Protein AF-A0A3D5EX62-F1 (afdb_monomer_lite)

Foldseek 3Di:
DVCVVVVDDDDDDQLCPAQADAAEQCQLSQVNPDDPNHRDAHEYAAHFHPDLPAAAEQRHNQQEYADDSRQVRYPPGPPPHHHRHCVVCVVVVCVVHDDDDDQAPEEDEDDPVCCPPPVVVVQCPPPRYDYDYD

pLDDT: mean 91.7, std 4.41, range [73.81, 97.5]

Radius of gyration: 18.14 Å; chains: 1; bounding box: 34×39×51 Å

Sequence (134 aa):
IVGMVSGRPVVHAPVASADMLAIGTILKRERQARRFLLPRRLHIWGSGAGDASERFPGRHHYHAVRGRHTLAAIAGGGQGTALGDPGLLVGHYWSGRPRPPKRHALGVIPHFVDQDSAAVAELLRKPGARLINV

Secondary structure (DSSP, 8-state):
-HHHHH-S------TTT-SEEESTT-GGGGGG-EETTEEPP-EEES---SSTT--B-TTSEEEEESSHHHHHTBTT--TT-EES-GGGGHHHHHTTSPPPP---SEEE---TTTTT-HHHHHHHTSTTEEE---

Structure (mmCIF, N/CA/C/O backbone):
data_AF-A0A3D5EX62-F1
#
_entry.id   AF-A0A3D5EX62-F1
#
loop_
_atom_site.group_PDB
_atom_site.id
_atom_site.type_symbol
_atom_site.label_atom_id
_atom_site.label_alt_id
_atom_site.label_comp_id
_atom_site.label_asym_id
_atom_site.label_entity_id
_atom_site.label_seq_id
_atom_site.pdbx_PDB_ins_code
_atom_site.Cartn_x
_atom_site.Cartn_y
_atom_site.Cartn_z
_atom_site.occupancy
_atom_site.B_iso_or_equiv
_atom_site.auth_seq_id
_atom_site.auth_comp_id
_atom_site.auth_asym_id
_atom_site.auth_atom_id
_atom_site.pdbx_PDB_model_num
ATOM 1 N N . ILE A 1 1 ? -6.945 6.963 0.475 1.00 85.31 1 ILE A N 1
ATOM 2 C CA . ILE A 1 1 ? -6.011 7.991 -0.059 1.00 85.31 1 ILE A CA 1
ATOM 3 C C . ILE A 1 1 ? -6.143 8.146 -1.566 1.00 85.31 1 ILE A C 1
ATOM 5 O O . ILE A 1 1 ? -6.532 9.221 -1.989 1.00 85.31 1 ILE A O 1
ATOM 9 N N . VAL A 1 2 ? -5.921 7.097 -2.366 1.00 85.25 2 VAL A N 1
ATOM 10 C CA . VAL A 1 2 ? -6.052 7.170 -3.838 1.00 85.25 2 VAL A CA 1
ATOM 11 C C . VAL A 1 2 ? -7.395 7.766 -4.277 1.00 85.25 2 VAL A C 1
ATOM 13 O O . VAL A 1 2 ? -7.410 8.732 -5.031 1.00 85.25 2 VAL A O 1
ATOM 16 N N . GLY A 1 3 ? -8.517 7.271 -3.745 1.00 88.25 3 GLY A N 1
ATOM 17 C CA . GLY A 1 3 ? -9.842 7.810 -4.084 1.00 88.25 3 GLY A CA 1
ATOM 18 C C . GLY A 1 3 ? -10.061 9.257 -3.636 1.00 88.25 3 GLY A C 1
ATOM 19 O O . GLY A 1 3 ? -10.721 10.020 -4.325 1.00 88.25 3 GLY A O 1
ATOM 20 N N . MET A 1 4 ? -9.439 9.670 -2.526 1.00 86.12 4 MET A N 1
ATOM 21 C CA . MET A 1 4 ? -9.472 11.069 -2.086 1.00 86.12 4 MET A CA 1
ATOM 22 C C . MET A 1 4 ? -8.734 11.968 -3.079 1.00 86.12 4 MET A C 1
ATOM 24 O O . MET A 1 4 ? -9.293 12.967 -3.508 1.00 86.12 4 MET A O 1
ATOM 28 N N . VAL A 1 5 ? -7.491 11.624 -3.425 1.00 83.50 5 VAL A N 1
ATOM 29 C CA . VAL A 1 5 ? -6.642 12.476 -4.272 1.00 83.50 5 VAL A CA 1
ATOM 30 C C . VAL A 1 5 ? -7.143 12.495 -5.715 1.00 83.50 5 VAL A C 1
ATOM 32 O O . VAL A 1 5 ? -7.099 13.529 -6.367 1.00 83.50 5 VAL A O 1
ATOM 35 N N . SER A 1 6 ? -7.638 11.362 -6.216 1.00 84.56 6 SER A N 1
ATOM 36 C CA . SER A 1 6 ? -8.146 11.258 -7.589 1.00 84.56 6 SER A CA 1
ATOM 37 C C . SER A 1 6 ? -9.587 11.742 -7.762 1.00 84.56 6 SER A C 1
ATOM 39 O O . SER A 1 6 ? -10.010 11.939 -8.896 1.00 84.56 6 SER A O 1
ATOM 41 N N . GLY A 1 7 ? -10.365 11.865 -6.680 1.00 88.44 7 GLY A N 1
ATOM 42 C CA . GLY A 1 7 ? -11.809 12.113 -6.750 1.00 88.44 7 GLY A CA 1
ATOM 43 C C . GLY A 1 7 ? -12.611 10.971 -7.391 1.00 88.44 7 GLY A C 1
ATOM 44 O O . GLY A 1 7 ? -13.774 11.163 -7.734 1.00 88.44 7 GLY A O 1
ATOM 45 N N . ARG A 1 8 ? -12.009 9.787 -7.581 1.00 89.12 8 ARG A N 1
ATOM 46 C CA . ARG A 1 8 ? -12.631 8.636 -8.254 1.00 89.12 8 ARG A CA 1
ATOM 47 C C . ARG A 1 8 ? -12.903 7.494 -7.269 1.00 89.12 8 ARG A C 1
ATOM 49 O O . ARG A 1 8 ? -12.123 7.302 -6.330 1.00 89.12 8 ARG A O 1
ATOM 56 N N . PRO A 1 9 ? -13.967 6.699 -7.485 1.00 89.81 9 PRO A N 1
ATOM 57 C CA . PRO A 1 9 ? -14.188 5.478 -6.721 1.00 89.81 9 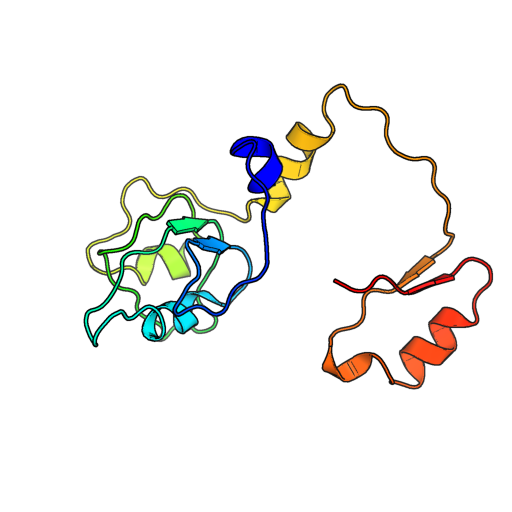PRO A CA 1
ATOM 58 C C . PRO A 1 9 ? -12.984 4.541 -6.831 1.00 89.81 9 PRO A C 1
ATOM 60 O O . PRO A 1 9 ? -12.438 4.340 -7.915 1.00 89.81 9 PRO A O 1
ATOM 63 N N . VAL A 1 10 ? -12.587 3.954 -5.704 1.00 90.25 10 VAL A N 1
ATOM 64 C CA . VAL A 1 10 ? -11.580 2.890 -5.666 1.00 90.25 10 VAL A CA 1
ATOM 65 C C . VAL A 1 10 ? -12.304 1.596 -5.358 1.00 90.25 10 VAL A C 1
ATOM 67 O O . VAL A 1 10 ? -12.942 1.477 -4.314 1.00 90.25 10 VAL A O 1
ATOM 70 N N . VAL A 1 11 ? -12.195 0.641 -6.273 1.00 91.81 11 VAL A N 1
ATOM 71 C CA . VAL A 1 11 ? -12.772 -0.695 -6.139 1.00 91.81 11 VAL A CA 1
ATOM 72 C C . VAL A 1 11 ? -11.669 -1.734 -6.232 1.00 91.81 11 VAL A C 1
ATOM 74 O O . VAL A 1 11 ? -10.658 -1.534 -6.909 1.00 91.81 11 VAL A O 1
ATOM 77 N N . HIS A 1 12 ? -11.859 -2.852 -5.541 1.00 90.31 12 HIS A N 1
ATOM 78 C CA . HIS A 1 12 ? -10.990 -4.003 -5.713 1.00 90.31 12 HIS A CA 1
ATOM 79 C C . HIS A 1 12 ? -11.183 -4.597 -7.117 1.00 90.31 12 HIS A C 1
ATOM 81 O O . HIS A 1 12 ? -12.312 -4.743 -7.585 1.00 90.31 12 HIS A O 1
ATOM 87 N N . ALA A 1 13 ? -10.085 -4.977 -7.768 1.00 92.31 13 ALA A N 1
ATOM 88 C CA . ALA A 1 13 ? -10.098 -5.663 -9.053 1.00 92.31 13 ALA A CA 1
ATOM 89 C C . ALA A 1 13 ? -8.955 -6.690 -9.125 1.00 92.31 13 ALA A C 1
ATOM 91 O O . ALA A 1 13 ? -7.869 -6.435 -8.593 1.00 92.31 13 ALA A O 1
ATOM 92 N N . PRO A 1 14 ? -9.148 -7.828 -9.819 1.00 91.81 14 PRO A N 1
ATOM 93 C CA . PRO A 1 14 ? -8.046 -8.707 -10.194 1.00 91.81 14 PRO A CA 1
ATOM 94 C C . PRO A 1 14 ? -6.973 -7.945 -10.979 1.00 91.81 14 PRO A C 1
ATOM 96 O O . PRO A 1 14 ? -7.279 -7.049 -11.763 1.00 91.81 14 PRO A O 1
ATOM 99 N N . VAL A 1 15 ? -5.704 -8.335 -10.840 1.00 92.19 15 VAL A N 1
ATOM 100 C CA . VAL A 1 15 ? -4.578 -7.595 -11.444 1.00 92.19 15 VAL A CA 1
ATOM 101 C C . VAL A 1 15 ? -4.678 -7.492 -12.971 1.00 92.19 15 VAL A C 1
ATOM 103 O O . VAL A 1 15 ? -4.282 -6.482 -13.552 1.00 92.19 15 VAL A O 1
ATOM 106 N N . ALA A 1 16 ? -5.274 -8.492 -13.627 1.00 89.56 16 ALA A N 1
ATOM 107 C CA . ALA A 1 16 ? -5.527 -8.471 -15.067 1.00 89.56 16 ALA A CA 1
ATOM 108 C C . ALA A 1 16 ? -6.355 -7.244 -15.502 1.00 89.56 16 ALA A C 1
ATOM 110 O O . ALA A 1 16 ? -6.043 -6.624 -16.523 1.00 89.56 16 ALA A O 1
ATOM 111 N N . SER A 1 17 ? -7.338 -6.838 -14.693 1.00 91.12 17 SER A N 1
ATOM 112 C CA . SER A 1 17 ? -8.248 -5.716 -14.957 1.00 91.12 17 SER A CA 1
ATOM 113 C C . SER A 1 17 ? -7.992 -4.477 -14.091 1.00 91.12 17 SER A C 1
ATOM 115 O O . SER A 1 17 ? -8.666 -3.474 -14.277 1.00 91.12 17 SER A O 1
ATOM 117 N N . ALA A 1 18 ? -7.039 -4.516 -13.156 1.00 93.94 18 ALA A N 1
ATOM 118 C CA . ALA A 1 18 ? -6.762 -3.400 -12.252 1.00 93.94 18 ALA A CA 1
ATOM 119 C C . ALA A 1 18 ? -5.989 -2.265 -12.939 1.00 93.94 18 ALA A C 1
ATOM 121 O O . ALA A 1 18 ? -5.027 -2.509 -13.663 1.00 93.94 18 ALA A O 1
ATOM 122 N N . ASP A 1 19 ? -6.325 -1.010 -12.666 1.00 93.31 19 ASP A N 1
ATOM 123 C CA . ASP A 1 19 ? -5.562 0.138 -13.182 1.00 93.31 19 ASP A CA 1
ATOM 124 C C . ASP A 1 19 ? -4.283 0.411 -12.380 1.00 93.31 19 ASP A C 1
ATOM 126 O O . ASP A 1 19 ? -3.306 0.967 -12.892 1.00 93.31 19 ASP A O 1
ATOM 130 N N . MET A 1 20 ? -4.282 0.006 -11.109 1.00 93.75 20 MET A N 1
ATOM 131 C CA . MET A 1 20 ? -3.254 0.356 -10.142 1.00 93.75 20 MET A CA 1
ATOM 132 C C . MET A 1 20 ? -2.934 -0.813 -9.211 1.00 93.75 20 MET A C 1
ATOM 134 O O . MET A 1 20 ? -3.828 -1.533 -8.771 1.00 93.75 20 MET A O 1
ATOM 138 N N . LEU A 1 21 ? -1.655 -0.944 -8.859 1.00 94.19 21 LEU A N 1
ATOM 139 C CA . LEU A 1 21 ? -1.229 -1.640 -7.648 1.00 94.19 21 LEU A CA 1
ATOM 140 C C . LEU A 1 21 ? -0.866 -0.588 -6.604 1.00 94.19 21 LEU A C 1
ATOM 142 O O . LEU A 1 21 ? -0.015 0.277 -6.837 1.00 94.19 21 LEU A O 1
ATOM 146 N N . ALA A 1 22 ? -1.557 -0.653 -5.473 1.00 89.00 22 ALA A N 1
ATOM 147 C CA . ALA A 1 22 ? -1.368 0.257 -4.359 1.00 89.00 22 ALA A CA 1
ATOM 148 C C . ALA A 1 22 ? -1.010 -0.528 -3.099 1.00 89.00 22 ALA A C 1
ATOM 150 O O . ALA A 1 22 ? -1.550 -1.615 -2.905 1.00 89.00 22 ALA A O 1
ATOM 151 N N . ILE A 1 23 ? -0.147 0.070 -2.263 1.00 84.31 23 ILE A N 1
ATOM 152 C CA . ILE A 1 23 ? 0.275 -0.374 -0.918 1.00 84.31 23 ILE A CA 1
ATOM 153 C C . ILE A 1 23 ? 0.824 -1.820 -0.830 1.00 84.31 23 ILE A C 1
ATOM 155 O O . ILE A 1 23 ? 0.616 -2.674 -1.688 1.00 84.31 23 ILE A O 1
ATOM 159 N N . GLY A 1 24 ? 1.612 -2.102 0.208 1.00 86.06 24 GLY A N 1
ATOM 160 C CA . GLY A 1 24 ? 2.029 -3.460 0.568 1.00 86.06 24 GLY A CA 1
ATOM 161 C C . GLY A 1 24 ? 3.057 -4.107 -0.368 1.00 86.06 24 GLY A C 1
ATOM 162 O O . GLY A 1 24 ? 3.659 -3.469 -1.228 1.00 86.06 24 GLY A O 1
ATOM 163 N N . THR A 1 25 ? 3.285 -5.405 -0.182 1.00 90.25 25 THR A N 1
ATOM 164 C CA . THR A 1 25 ? 4.293 -6.214 -0.901 1.00 90.25 25 THR A CA 1
ATOM 165 C C . THR A 1 25 ? 3.713 -6.935 -2.123 1.00 90.25 25 THR A C 1
ATOM 167 O O . THR A 1 25 ? 4.079 -8.065 -2.450 1.00 90.25 25 THR A O 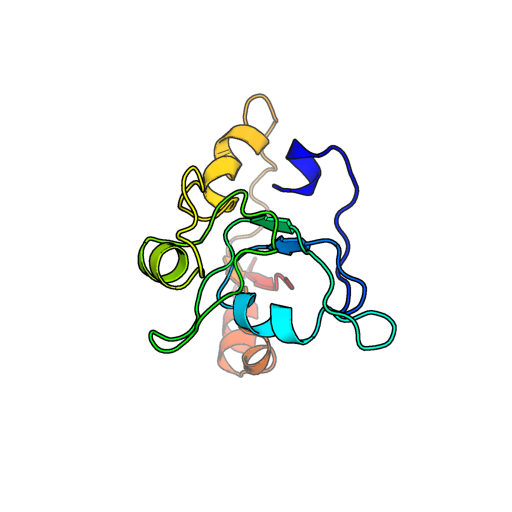1
ATOM 170 N N . ILE A 1 26 ? 2.752 -6.300 -2.799 1.00 91.31 26 ILE A N 1
ATOM 171 C CA . ILE A 1 26 ? 2.006 -6.914 -3.907 1.00 91.31 26 ILE A CA 1
ATOM 172 C C . ILE A 1 26 ? 2.583 -6.591 -5.288 1.00 91.31 26 ILE A C 1
ATOM 174 O O . ILE A 1 26 ? 2.026 -7.051 -6.284 1.00 91.31 26 ILE A O 1
ATOM 178 N N . LEU A 1 27 ? 3.683 -5.830 -5.382 1.00 94.31 27 LEU A N 1
ATOM 179 C CA . LEU A 1 27 ? 4.202 -5.361 -6.672 1.00 94.31 27 LEU A CA 1
ATOM 180 C C . LEU A 1 27 ? 4.583 -6.520 -7.604 1.00 94.31 27 LEU A C 1
ATOM 182 O O . LEU A 1 27 ? 4.326 -6.441 -8.800 1.00 94.31 27 LEU A O 1
ATOM 186 N N . LYS A 1 28 ? 5.062 -7.649 -7.062 1.00 94.75 28 LYS A N 1
ATOM 187 C CA . LYS A 1 28 ? 5.326 -8.887 -7.822 1.00 94.75 28 LYS A CA 1
ATOM 188 C C . LYS A 1 28 ? 4.138 -9.401 -8.636 1.00 94.75 28 LYS A C 1
ATOM 190 O O . LYS A 1 28 ? 4.327 -10.123 -9.616 1.00 94.75 28 LYS A O 1
ATOM 195 N N . ARG A 1 29 ? 2.909 -9.042 -8.244 1.00 94.12 29 ARG A N 1
ATOM 196 C CA . ARG A 1 29 ? 1.701 -9.426 -8.977 1.00 94.12 29 ARG A CA 1
ATOM 197 C C . ARG A 1 29 ? 1.585 -8.706 -10.322 1.00 94.12 29 ARG A C 1
ATOM 199 O O . ARG A 1 29 ? 0.809 -9.167 -11.148 1.00 94.12 29 ARG A O 1
ATOM 206 N N . GLU A 1 30 ? 2.387 -7.670 -10.599 1.00 94.31 30 GLU A N 1
ATOM 207 C CA . GLU A 1 30 ? 2.429 -6.974 -11.900 1.00 94.31 30 GLU A CA 1
ATOM 208 C C . GLU A 1 30 ? 2.567 -7.920 -13.096 1.00 94.31 30 GLU A C 1
ATOM 210 O O . GLU A 1 30 ? 2.005 -7.662 -14.157 1.00 94.31 30 GLU A O 1
ATOM 215 N N . ARG A 1 31 ? 3.216 -9.074 -12.899 1.00 92.19 31 ARG A N 1
ATOM 216 C CA . ARG A 1 31 ? 3.382 -10.116 -13.922 1.00 92.19 31 ARG A CA 1
ATOM 217 C C . ARG A 1 31 ? 2.049 -10.626 -14.484 1.00 92.19 31 ARG A C 1
ATOM 219 O O . ARG A 1 31 ? 2.008 -11.105 -15.617 1.00 92.19 31 ARG A O 1
ATOM 226 N N . GLN A 1 32 ? 0.975 -10.512 -13.701 1.00 92.50 32 GLN A N 1
ATOM 227 C CA . GLN A 1 32 ? -0.393 -10.888 -14.063 1.00 92.50 32 GLN A CA 1
ATOM 228 C C . GLN A 1 32 ? -1.111 -9.807 -14.889 1.00 92.50 32 GLN A C 1
ATOM 230 O O . GLN A 1 32 ? -2.163 -10.079 -15.464 1.00 92.50 32 GLN A O 1
ATOM 235 N N . ALA A 1 33 ? -0.569 -8.588 -14.978 1.00 91.94 33 ALA A N 1
ATOM 236 C CA . ALA A 1 33 ? -1.150 -7.510 -15.771 1.00 91.94 33 ALA A CA 1
ATOM 237 C C . ALA A 1 33 ? -0.839 -7.710 -17.257 1.00 91.94 33 ALA A C 1
ATOM 239 O O . ALA A 1 33 ? 0.094 -7.130 -17.821 1.00 91.94 33 ALA A O 1
ATOM 240 N N . ARG A 1 34 ? -1.646 -8.558 -17.893 1.00 89.81 34 ARG A N 1
ATOM 241 C CA . ARG A 1 34 ? -1.577 -8.877 -19.319 1.00 89.81 34 ARG A CA 1
ATOM 242 C C . ARG A 1 34 ? -2.950 -8.724 -19.967 1.00 89.81 34 ARG A C 1
ATOM 244 O O . ARG A 1 34 ? -3.962 -9.034 -19.347 1.00 89.81 34 ARG A O 1
ATOM 251 N N . ARG A 1 35 ? -2.982 -8.278 -21.224 1.00 84.94 35 ARG A N 1
ATOM 252 C CA . ARG A 1 35 ? -4.183 -8.235 -22.072 1.00 84.94 35 ARG A CA 1
ATOM 253 C C . ARG A 1 35 ? -3.839 -8.839 -23.427 1.00 84.94 35 ARG A C 1
ATOM 255 O O . ARG A 1 35 ? -2.874 -8.403 -24.039 1.00 84.94 35 ARG A O 1
ATOM 262 N N . PHE A 1 36 ? -4.593 -9.848 -23.867 1.00 85.12 36 PHE A N 1
ATOM 263 C CA . PHE A 1 36 ? -4.263 -10.627 -25.073 1.00 85.12 36 PHE A CA 1
ATOM 264 C C . PHE A 1 36 ? -2.792 -11.085 -25.084 1.00 85.12 36 PHE A C 1
ATOM 266 O O . PHE A 1 36 ? -2.090 -10.930 -26.074 1.00 85.12 36 PHE A O 1
ATOM 273 N N . LEU A 1 37 ? -2.308 -11.576 -23.933 1.00 82.19 37 LEU A N 1
ATOM 274 C CA . LEU A 1 37 ? -0.914 -11.983 -23.675 1.00 82.19 37 LEU A CA 1
ATOM 275 C C . LEU A 1 37 ? 0.137 -10.856 -23.685 1.00 82.19 37 LEU A C 1
ATOM 277 O O . LEU A 1 37 ? 1.265 -11.087 -23.251 1.00 82.19 37 LEU A O 1
ATOM 281 N N . LEU A 1 38 ? -0.223 -9.630 -24.068 1.00 86.94 38 LEU A N 1
ATOM 282 C CA . LEU A 1 38 ? 0.678 -8.481 -24.053 1.00 86.94 38 LEU A CA 1
ATOM 283 C C . LEU A 1 38 ? 0.759 -7.856 -22.651 1.00 86.94 38 LEU A C 1
ATOM 285 O O . LEU A 1 38 ? -0.282 -7.632 -22.020 1.00 86.94 38 LEU A O 1
ATOM 289 N N . PRO A 1 39 ? 1.966 -7.539 -22.142 1.00 89.00 39 PRO A N 1
ATOM 290 C CA . PRO A 1 39 ? 2.120 -6.841 -20.871 1.00 89.00 39 PRO A CA 1
ATOM 291 C C . PRO A 1 39 ? 1.436 -5.472 -20.893 1.00 89.00 39 PRO A C 1
ATOM 293 O O . PRO A 1 39 ? 1.662 -4.664 -21.793 1.00 89.00 39 PRO A O 1
ATOM 296 N N . ARG A 1 40 ? 0.642 -5.180 -19.862 1.00 93.31 40 ARG A N 1
ATOM 297 C CA . ARG A 1 40 ? -0.002 -3.877 -19.677 1.00 93.31 40 ARG A CA 1
ATOM 298 C C . ARG A 1 40 ? 0.807 -3.010 -18.711 1.00 93.31 40 ARG A C 1
ATOM 300 O O . ARG A 1 40 ? 1.548 -3.503 -17.854 1.00 93.31 40 ARG A O 1
ATOM 307 N N . ARG A 1 41 ? 0.686 -1.690 -18.867 1.00 94.75 41 ARG A N 1
ATOM 308 C CA . ARG A 1 41 ? 1.205 -0.719 -17.899 1.00 94.75 41 ARG A CA 1
ATOM 309 C C . ARG A 1 41 ? 0.202 -0.554 -16.759 1.00 94.75 41 ARG A C 1
ATOM 311 O O . ARG A 1 41 ? -1.000 -0.510 -16.989 1.00 94.75 41 ARG A O 1
ATOM 318 N N . LEU A 1 42 ? 0.718 -0.463 -15.544 1.00 95.44 42 LEU A N 1
ATOM 319 C CA . LEU A 1 42 ? -0.045 -0.224 -14.330 1.00 95.44 42 LEU A CA 1
ATOM 320 C C . LEU A 1 42 ? 0.435 1.087 -13.726 1.00 95.44 42 LEU A C 1
ATOM 322 O O . LEU A 1 42 ? 1.592 1.474 -13.925 1.00 95.44 42 LEU A O 1
ATOM 326 N N . HIS A 1 43 ? -0.429 1.726 -12.951 1.00 94.31 43 HIS A N 1
ATOM 327 C CA . HIS A 1 43 ? 0.005 2.734 -11.998 1.00 94.31 43 HIS A CA 1
ATOM 328 C C . HIS A 1 43 ? 0.494 2.054 -10.720 1.00 94.31 43 HIS A C 1
ATOM 330 O O . HIS A 1 43 ? -0.171 1.164 -10.194 1.00 94.31 43 HIS A O 1
ATOM 336 N N . ILE A 1 44 ? 1.652 2.468 -10.215 1.00 94.31 44 ILE A N 1
ATOM 337 C CA . ILE A 1 44 ? 2.231 1.942 -8.979 1.00 94.31 44 ILE A CA 1
ATOM 338 C C . ILE A 1 44 ? 2.280 3.072 -7.959 1.00 94.31 44 ILE A C 1
ATOM 340 O O . ILE A 1 44 ? 2.899 4.110 -8.209 1.00 94.31 44 ILE A O 1
ATOM 344 N N . TRP A 1 45 ? 1.617 2.872 -6.817 1.00 92.81 45 TRP A N 1
ATOM 345 C CA . TRP A 1 45 ? 1.608 3.857 -5.737 1.00 92.81 45 TRP A CA 1
ATOM 346 C C . TRP A 1 45 ? 1.802 3.202 -4.366 1.00 92.81 45 TRP A C 1
ATOM 348 O O . TRP A 1 45 ? 0.876 2.685 -3.742 1.00 92.81 45 TRP A O 1
ATOM 358 N N . GLY A 1 46 ? 3.051 3.224 -3.904 1.00 91.44 46 GLY A N 1
ATOM 359 C CA . GLY A 1 46 ? 3.481 2.761 -2.585 1.00 91.44 46 GLY A CA 1
ATOM 360 C C . GLY A 1 46 ? 3.506 1.245 -2.395 1.00 91.44 46 GLY A C 1
ATOM 361 O O . GLY A 1 46 ? 3.850 0.770 -1.314 1.00 91.44 46 GLY A O 1
ATOM 362 N N . SER A 1 47 ? 3.209 0.467 -3.438 1.00 94.38 47 SER A N 1
ATOM 363 C CA . SER A 1 47 ? 3.540 -0.958 -3.449 1.00 94.38 47 SER A CA 1
ATOM 364 C C . SER A 1 47 ? 5.057 -1.159 -3.503 1.00 94.38 47 SER A C 1
ATOM 366 O O . SER A 1 47 ? 5.815 -0.313 -3.988 1.00 94.38 47 SER A O 1
ATOM 368 N N . GLY A 1 48 ? 5.501 -2.293 -2.977 1.00 94.38 48 GLY A N 1
ATOM 369 C CA . GLY A 1 48 ? 6.906 -2.639 -2.849 1.00 94.38 48 GLY A CA 1
ATOM 370 C C . GLY A 1 48 ? 7.205 -4.099 -3.138 1.00 94.38 48 GLY A C 1
ATOM 371 O O . GLY A 1 48 ? 6.299 -4.924 -3.286 1.00 94.38 48 GLY A O 1
ATOM 372 N N . ALA A 1 49 ? 8.502 -4.387 -3.178 1.00 93.69 49 ALA A N 1
ATOM 373 C CA . ALA A 1 49 ? 9.027 -5.741 -3.205 1.00 93.69 49 ALA A CA 1
ATOM 374 C C . ALA A 1 49 ? 8.703 -6.489 -1.908 1.00 93.69 49 ALA A C 1
ATOM 376 O O . ALA A 1 49 ? 8.738 -5.898 -0.824 1.00 93.69 49 ALA A O 1
ATOM 377 N N . GLY A 1 50 ? 8.396 -7.780 -2.027 1.00 90.75 50 GLY A N 1
ATOM 378 C CA . GLY A 1 50 ? 8.327 -8.694 -0.884 1.00 90.75 50 GLY A CA 1
ATOM 379 C C . GLY A 1 50 ? 9.672 -9.329 -0.535 1.00 90.75 50 GLY A C 1
ATOM 380 O O . GLY A 1 50 ? 9.852 -9.761 0.597 1.00 90.75 50 GLY A O 1
ATOM 381 N N . ASP A 1 51 ? 10.597 -9.359 -1.493 1.00 91.94 51 ASP A N 1
ATOM 382 C CA . ASP A 1 51 ? 11.893 -10.025 -1.391 1.00 91.94 51 ASP A CA 1
ATOM 383 C C . ASP A 1 51 ? 12.987 -9.254 -2.158 1.00 91.94 51 ASP A C 1
ATOM 385 O O . ASP A 1 51 ? 12.704 -8.525 -3.113 1.00 91.94 51 ASP A O 1
ATOM 389 N N . ALA A 1 52 ? 14.249 -9.410 -1.746 1.00 89.88 52 ALA A N 1
ATOM 390 C CA . ALA A 1 52 ? 15.392 -8.694 -2.321 1.00 89.88 52 ALA A CA 1
ATOM 391 C C . ALA A 1 52 ? 15.747 -9.130 -3.759 1.00 89.88 52 ALA A C 1
ATOM 393 O O . ALA A 1 52 ? 16.384 -8.377 -4.505 1.00 89.88 52 ALA A O 1
ATOM 394 N N . SER A 1 53 ? 15.346 -10.335 -4.166 1.00 93.19 53 SER A N 1
ATOM 395 C CA . SER A 1 53 ? 15.552 -10.877 -5.514 1.00 93.19 53 SER A CA 1
ATOM 396 C C . SER A 1 53 ? 14.543 -10.355 -6.538 1.00 93.19 53 SER A C 1
ATOM 398 O O . SER A 1 53 ? 14.773 -10.477 -7.743 1.00 93.19 53 SER A O 1
ATOM 400 N N . GLU A 1 54 ? 13.441 -9.742 -6.094 1.00 95.19 54 GLU A N 1
ATOM 401 C CA . GLU A 1 54 ? 12.414 -9.240 -7.001 1.00 95.19 54 GLU A CA 1
ATOM 402 C C . GLU A 1 54 ? 12.982 -8.142 -7.912 1.00 95.19 54 GLU A C 1
ATOM 404 O O . GLU A 1 54 ? 13.779 -7.294 -7.504 1.00 95.19 54 GLU A O 1
ATOM 409 N N . ARG A 1 55 ? 12.583 -8.179 -9.183 1.00 96.00 55 ARG A N 1
ATOM 410 C CA . ARG A 1 55 ? 12.935 -7.195 -10.210 1.00 96.00 55 ARG A CA 1
ATOM 411 C C . ARG A 1 55 ? 11.668 -6.779 -10.932 1.00 96.00 55 ARG A C 1
ATOM 413 O O . ARG A 1 55 ? 10.824 -7.631 -11.223 1.00 96.00 55 ARG A O 1
ATOM 420 N N . PHE A 1 56 ? 11.557 -5.488 -11.223 1.00 96.00 56 PHE A N 1
ATOM 421 C CA . PHE A 1 56 ? 10.365 -4.893 -11.811 1.00 96.00 56 PHE A CA 1
ATOM 422 C C . PHE A 1 56 ? 10.685 -4.184 -13.124 1.00 96.00 56 PHE A C 1
ATOM 424 O O . PHE A 1 56 ? 11.760 -3.604 -13.286 1.00 96.00 56 PHE A O 1
ATOM 431 N N . PRO A 1 57 ? 9.753 -4.200 -14.080 1.00 95.00 57 PRO A N 1
ATOM 432 C CA . PRO A 1 57 ? 9.955 -3.586 -15.380 1.00 95.00 57 PRO A CA 1
ATOM 433 C C . PRO A 1 57 ? 9.855 -2.058 -15.294 1.00 95.00 57 PRO A C 1
ATOM 435 O O . PRO A 1 57 ? 8.963 -1.522 -14.640 1.00 95.00 57 PRO A O 1
ATOM 438 N N . GLY A 1 58 ? 10.679 -1.336 -16.051 1.00 94.62 58 GLY A N 1
ATOM 439 C CA . GLY A 1 58 ? 10.597 0.130 -16.143 1.00 94.62 58 GLY A CA 1
ATOM 440 C C . GLY A 1 58 ? 9.328 0.660 -16.831 1.00 94.62 58 GLY A C 1
ATOM 441 O O . GLY A 1 58 ? 9.070 1.854 -16.813 1.00 94.62 58 GLY A O 1
ATOM 442 N N . ARG A 1 59 ? 8.505 -0.214 -17.436 1.00 93.81 59 ARG A N 1
ATOM 443 C CA . ARG A 1 59 ? 7.345 0.177 -18.263 1.00 93.81 59 ARG A CA 1
ATOM 444 C C . ARG A 1 59 ? 6.174 0.794 -17.490 1.00 93.81 59 ARG A C 1
ATOM 446 O O . ARG A 1 59 ? 5.264 1.328 -18.119 1.00 93.81 59 ARG A O 1
ATOM 453 N N . HIS A 1 60 ? 6.108 0.609 -16.174 1.00 95.44 60 HIS A N 1
ATOM 454 C CA . HIS A 1 60 ? 4.973 1.062 -15.369 1.00 95.44 60 HIS A CA 1
ATOM 455 C C . HIS A 1 60 ? 5.045 2.557 -15.054 1.00 95.44 60 HIS A C 1
ATOM 457 O O . HIS A 1 60 ? 6.091 3.188 -15.171 1.00 95.44 60 HIS A O 1
ATOM 463 N N . HIS A 1 61 ? 3.916 3.118 -14.631 1.00 94.56 61 HIS A N 1
ATOM 464 C CA . HIS A 1 61 ? 3.853 4.485 -14.133 1.00 94.56 61 HIS A CA 1
ATOM 465 C C . HIS A 1 61 ? 4.119 4.469 -12.628 1.00 94.56 61 HIS A C 1
ATOM 467 O O . HIS A 1 61 ? 3.211 4.210 -11.836 1.00 94.56 61 HIS A O 1
ATOM 473 N N . TYR A 1 62 ? 5.373 4.694 -12.246 1.00 94.50 62 TYR A N 1
ATOM 474 C CA . TYR A 1 62 ? 5.797 4.722 -10.851 1.00 94.50 62 TYR A CA 1
ATOM 475 C C . TYR A 1 62 ? 5.583 6.114 -10.253 1.00 94.50 62 TYR A C 1
ATOM 477 O O . TYR A 1 62 ? 6.350 7.033 -10.514 1.00 94.50 62 TYR A O 1
ATOM 485 N N . HIS A 1 63 ? 4.532 6.266 -9.445 1.00 91.94 63 HIS A N 1
ATOM 486 C CA . HIS A 1 63 ? 4.258 7.518 -8.726 1.00 91.94 63 HIS A CA 1
ATOM 487 C C . HIS A 1 63 ? 5.012 7.559 -7.402 1.00 91.94 63 HIS A C 1
ATOM 489 O O . HIS A 1 63 ? 5.664 8.542 -7.061 1.00 91.94 63 HIS A O 1
ATOM 495 N N . ALA A 1 64 ? 4.946 6.449 -6.669 1.00 93.06 64 ALA A N 1
ATOM 496 C CA . ALA A 1 64 ? 5.781 6.205 -5.509 1.00 93.06 64 ALA A CA 1
ATOM 497 C C . ALA A 1 64 ? 5.980 4.703 -5.310 1.00 93.06 64 ALA A C 1
ATOM 499 O O . ALA A 1 64 ? 5.118 3.902 -5.683 1.00 93.06 64 ALA A O 1
ATOM 500 N N . VAL A 1 65 ? 7.072 4.320 -4.658 1.00 94.81 65 VAL A N 1
ATOM 501 C CA . VAL A 1 65 ? 7.329 2.940 -4.224 1.00 94.81 65 VAL A CA 1
ATOM 502 C C . VAL A 1 65 ? 7.632 2.879 -2.738 1.00 94.81 65 VAL A C 1
ATOM 504 O O . VAL A 1 65 ? 8.123 3.841 -2.156 1.00 94.81 65 VAL A O 1
ATOM 507 N N . ARG A 1 66 ? 7.373 1.726 -2.112 1.00 92.75 66 ARG A N 1
ATOM 508 C CA . ARG A 1 66 ? 7.455 1.572 -0.649 1.00 92.75 66 ARG A CA 1
ATOM 509 C C . ARG A 1 66 ? 8.792 2.023 -0.043 1.00 92.75 66 ARG A C 1
ATOM 511 O O . ARG A 1 66 ? 8.808 2.561 1.058 1.00 92.75 66 ARG A O 1
ATOM 518 N N . GLY A 1 67 ? 9.910 1.807 -0.740 1.00 92.06 67 GLY A N 1
ATOM 519 C CA . GLY A 1 67 ? 11.233 2.194 -0.254 1.00 92.06 67 GLY A CA 1
ATOM 520 C C . GLY A 1 67 ? 12.360 1.966 -1.260 1.00 92.06 67 GLY A C 1
ATOM 521 O O . GLY A 1 67 ? 12.140 1.501 -2.381 1.00 92.06 67 GLY A O 1
ATOM 522 N N . ARG A 1 68 ? 13.592 2.270 -0.832 1.00 93.50 68 ARG A N 1
ATOM 523 C CA . ARG A 1 68 ? 14.796 2.274 -1.686 1.00 93.50 68 ARG A CA 1
ATOM 524 C C . ARG A 1 68 ? 15.104 0.923 -2.331 1.00 93.50 68 ARG A C 1
ATOM 526 O O . ARG A 1 68 ? 15.520 0.894 -3.481 1.00 93.50 68 ARG A O 1
ATOM 533 N N . HIS A 1 69 ? 14.844 -0.188 -1.642 1.00 93.62 69 HIS A N 1
ATOM 534 C CA . HIS A 1 69 ? 15.036 -1.524 -2.219 1.00 93.62 69 HIS A CA 1
ATOM 535 C C . HIS A 1 69 ? 14.107 -1.781 -3.409 1.00 93.62 69 HIS A C 1
ATOM 537 O O . HIS A 1 69 ? 14.540 -2.315 -4.423 1.00 93.62 69 HIS A O 1
ATOM 543 N N . THR A 1 70 ? 12.845 -1.346 -3.323 1.00 95.19 70 THR A N 1
ATOM 544 C CA . THR A 1 70 ? 11.920 -1.442 -4.463 1.00 95.19 70 THR A CA 1
ATOM 545 C C . THR A 1 70 ? 12.360 -0.522 -5.595 1.00 95.19 70 THR A C 1
ATOM 547 O O . THR A 1 70 ? 12.340 -0.937 -6.746 1.00 95.19 70 THR A O 1
ATOM 550 N N . LEU A 1 71 ? 12.800 0.698 -5.274 1.00 95.81 71 LEU A N 1
ATOM 551 C CA . LEU A 1 71 ? 13.295 1.645 -6.272 1.00 95.81 71 LEU A CA 1
ATOM 552 C C . LEU 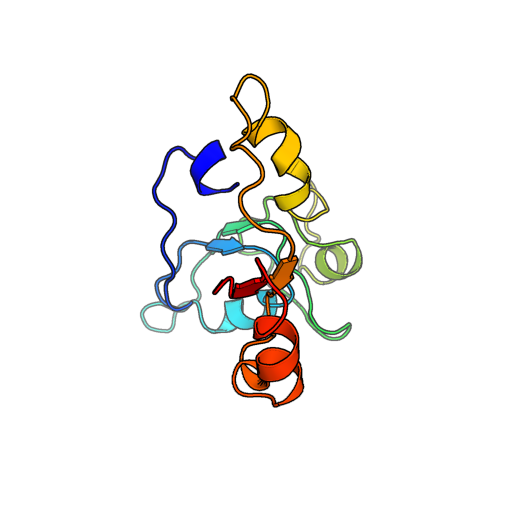A 1 71 ? 14.487 1.078 -7.061 1.00 95.81 71 LEU A C 1
ATOM 554 O O . LEU A 1 71 ? 14.500 1.145 -8.287 1.00 95.81 71 LEU A O 1
ATOM 558 N N . ALA A 1 72 ? 15.452 0.479 -6.360 1.00 94.69 72 ALA A N 1
ATOM 559 C CA . ALA A 1 72 ? 16.627 -0.151 -6.961 1.00 94.69 72 ALA A CA 1
ATOM 560 C C . ALA A 1 72 ? 16.284 -1.398 -7.797 1.00 94.69 72 ALA A C 1
ATOM 562 O O . ALA A 1 72 ? 17.018 -1.745 -8.718 1.00 94.69 72 ALA A O 1
ATOM 563 N N . ALA A 1 73 ? 15.166 -2.065 -7.502 1.00 95.50 73 ALA A N 1
ATOM 564 C CA . ALA A 1 73 ? 14.695 -3.230 -8.244 1.00 95.50 73 ALA A CA 1
ATOM 565 C C . ALA A 1 73 ? 14.022 -2.885 -9.589 1.00 95.50 73 ALA A C 1
ATOM 567 O O . ALA A 1 73 ? 13.709 -3.800 -10.355 1.00 95.50 73 ALA A O 1
ATOM 568 N N . ILE A 1 74 ? 13.778 -1.603 -9.886 1.00 96.56 74 ILE A N 1
ATOM 569 C CA . ILE A 1 74 ? 13.146 -1.162 -11.137 1.00 96.56 74 ILE A CA 1
ATOM 570 C C . ILE A 1 74 ? 14.190 -1.063 -12.252 1.00 96.56 74 ILE A C 1
ATOM 572 O O . ILE A 1 74 ? 15.153 -0.299 -12.167 1.00 96.56 74 ILE A O 1
ATOM 576 N N . ALA A 1 75 ? 13.955 -1.791 -13.343 1.00 95.56 75 ALA A N 1
ATOM 577 C CA . ALA A 1 75 ? 14.775 -1.725 -14.545 1.00 95.56 75 ALA A CA 1
ATOM 578 C C . ALA A 1 75 ? 14.794 -0.302 -15.129 1.00 95.56 75 ALA A C 1
ATOM 580 O O . ALA A 1 75 ? 13.742 0.308 -15.324 1.00 95.56 75 ALA A O 1
ATOM 581 N N . GLY A 1 76 ? 15.992 0.205 -15.428 1.00 88.69 76 GLY A N 1
ATOM 582 C CA . GLY A 1 76 ? 16.209 1.573 -15.915 1.00 88.69 76 GLY A CA 1
ATOM 583 C C . GLY A 1 76 ? 16.323 2.633 -14.814 1.00 88.69 76 GLY A C 1
ATOM 584 O O . GLY A 1 76 ? 16.636 3.775 -15.126 1.00 88.69 76 GLY A O 1
ATOM 585 N N . GLY A 1 77 ? 16.131 2.255 -13.543 1.00 74.81 77 GLY A N 1
ATOM 586 C CA . GLY A 1 77 ? 16.166 3.166 -12.403 1.00 74.81 77 GLY A CA 1
ATOM 587 C C . GLY A 1 77 ? 14.931 4.064 -12.385 1.00 74.81 77 GLY A C 1
ATOM 588 O O . GLY A 1 77 ? 14.727 4.873 -13.283 1.00 74.81 77 GLY A O 1
ATOM 589 N N . GLY A 1 78 ? 14.087 3.930 -11.358 1.00 81.25 78 GLY A N 1
ATOM 590 C CA . GLY A 1 78 ? 12.855 4.717 -11.197 1.00 81.25 78 GLY A CA 1
ATOM 591 C C . GLY A 1 78 ? 13.105 6.196 -10.874 1.00 81.25 78 GLY A C 1
ATOM 592 O O . GLY A 1 78 ? 12.574 6.705 -9.892 1.00 81.25 78 GLY A O 1
ATOM 593 N N . GLN A 1 79 ? 13.942 6.891 -11.643 1.00 81.06 79 GLN A N 1
ATOM 594 C CA . GLN A 1 79 ? 14.287 8.291 -11.414 1.00 81.06 79 GLN A CA 1
ATOM 595 C C . GLN A 1 79 ? 13.028 9.153 -11.265 1.00 81.06 79 GLN A C 1
ATOM 597 O O . GLN A 1 79 ? 12.052 8.983 -11.991 1.00 81.06 79 GLN A O 1
ATOM 602 N N . GLY A 1 80 ? 13.036 10.046 -10.274 1.00 85.94 80 GLY A N 1
ATOM 603 C CA . GLY A 1 80 ? 11.885 10.891 -9.941 1.00 85.94 80 GLY A CA 1
ATOM 604 C C . GLY A 1 80 ? 10.732 10.176 -9.221 1.00 85.94 80 GLY A C 1
ATOM 605 O O . GLY A 1 80 ? 9.782 10.838 -8.816 1.00 85.94 80 GLY A O 1
ATOM 606 N N . THR A 1 81 ? 10.805 8.857 -9.006 1.00 93.81 81 THR A N 1
ATOM 607 C CA . THR A 1 81 ? 9.784 8.121 -8.245 1.00 93.81 81 THR A CA 1
ATOM 608 C C . THR A 1 81 ? 9.903 8.453 -6.760 1.00 93.81 81 THR A C 1
ATOM 610 O O . THR A 1 81 ? 10.956 8.249 -6.151 1.00 93.81 81 THR A O 1
ATOM 613 N N . ALA A 1 82 ? 8.811 8.922 -6.155 1.00 94.19 82 ALA A N 1
ATOM 614 C CA . ALA A 1 82 ? 8.774 9.193 -4.724 1.00 94.19 82 ALA A CA 1
ATOM 615 C C . ALA A 1 82 ? 8.872 7.901 -3.889 1.00 94.19 82 ALA A C 1
ATOM 617 O O . ALA A 1 82 ? 8.624 6.790 -4.366 1.00 94.19 82 ALA A O 1
ATOM 618 N N . LEU A 1 83 ? 9.214 8.036 -2.609 1.00 93.50 83 LEU A N 1
ATOM 619 C CA . LEU A 1 83 ? 9.265 6.915 -1.672 1.00 93.50 83 LEU A CA 1
ATOM 620 C C . LEU A 1 83 ? 8.137 7.002 -0.644 1.00 93.50 83 LEU A C 1
ATOM 622 O O . LEU A 1 83 ? 7.726 8.092 -0.254 1.00 93.50 83 LEU A O 1
ATOM 626 N N . GLY A 1 84 ? 7.707 5.842 -0.155 1.00 89.31 84 GLY A N 1
ATOM 627 C CA . GLY A 1 84 ? 6.800 5.710 0.979 1.00 89.31 84 GLY A CA 1
ATOM 628 C C . GLY A 1 84 ? 5.432 5.136 0.624 1.00 89.31 84 GLY A C 1
ATOM 629 O O . GLY A 1 84 ? 5.110 4.854 -0.532 1.00 89.31 84 GLY A O 1
ATOM 630 N N . ASP A 1 85 ? 4.635 4.934 1.670 1.00 85.25 85 ASP A N 1
ATOM 631 C CA . ASP A 1 85 ? 3.264 4.447 1.574 1.00 85.25 85 ASP A CA 1
ATOM 632 C C . ASP A 1 85 ? 2.272 5.623 1.454 1.00 85.25 85 ASP A C 1
ATOM 634 O O . ASP A 1 85 ? 2.433 6.619 2.167 1.00 85.25 85 ASP A O 1
ATOM 638 N N . PRO A 1 86 ? 1.211 5.548 0.622 1.00 84.44 86 PRO A N 1
ATOM 639 C CA . PRO A 1 86 ? 0.264 6.647 0.466 1.00 84.44 86 PRO A CA 1
ATOM 640 C C . PRO A 1 86 ? -0.524 6.903 1.753 1.00 84.44 86 PRO A C 1
ATOM 642 O O . PRO A 1 86 ? -1.042 8.001 1.932 1.00 84.44 86 PRO A O 1
ATOM 645 N N . GLY A 1 87 ? -0.614 5.928 2.665 1.00 85.88 87 GLY A N 1
ATOM 646 C CA . GLY A 1 87 ? -1.202 6.079 3.992 1.00 85.88 87 GLY A CA 1
ATOM 647 C C . GLY A 1 87 ? -0.552 7.183 4.825 1.00 85.88 87 GLY A C 1
ATOM 648 O O . GLY A 1 87 ? -1.235 7.786 5.648 1.00 85.88 87 GLY A O 1
ATOM 649 N N . LEU A 1 88 ? 0.703 7.554 4.545 1.00 87.38 88 LEU A N 1
ATOM 650 C CA . LEU A 1 88 ? 1.350 8.716 5.167 1.00 87.38 88 LEU A CA 1
ATOM 651 C C . LEU A 1 88 ? 0.616 10.034 4.858 1.00 87.38 88 LEU A C 1
ATOM 653 O O . LEU A 1 88 ? 0.666 10.974 5.646 1.00 87.38 88 LEU A O 1
ATOM 657 N N . LEU A 1 89 ? -0.142 10.091 3.759 1.00 88.06 89 LEU A N 1
ATOM 658 C CA . LEU A 1 89 ? -0.941 11.255 3.367 1.00 88.06 89 LEU A CA 1
ATOM 659 C C . LEU A 1 89 ? -2.309 11.316 4.069 1.00 88.06 89 LEU A C 1
ATOM 661 O O . LEU A 1 89 ? -3.129 12.181 3.757 1.00 88.06 89 LEU A O 1
ATOM 665 N N . VAL A 1 90 ? -2.595 10.420 5.021 1.00 89.38 90 VAL A N 1
ATOM 666 C CA . VAL A 1 90 ? -3.880 10.404 5.742 1.00 89.38 90 VAL A CA 1
ATOM 667 C C . VAL A 1 90 ? -4.130 11.682 6.543 1.00 89.38 90 VAL A C 1
ATOM 669 O O . VAL A 1 90 ? -5.282 12.067 6.725 1.00 89.38 90 VAL A O 1
ATOM 672 N N . GLY A 1 91 ? -3.078 12.395 6.956 1.00 91.00 91 GLY A N 1
ATOM 673 C CA . GLY A 1 91 ? -3.220 13.712 7.582 1.00 91.00 91 GLY A CA 1
ATOM 674 C C . GLY A 1 91 ? -3.937 14.716 6.673 1.00 91.00 91 GLY A C 1
ATOM 675 O O . GLY A 1 91 ? -4.852 15.402 7.121 1.00 91.00 91 GLY A O 1
ATOM 676 N N . HIS A 1 92 ? -3.608 14.726 5.377 1.00 90.69 92 HIS A N 1
ATOM 677 C CA . HIS A 1 92 ? -4.268 15.590 4.393 1.00 90.69 92 HIS A CA 1
ATOM 678 C C . HIS A 1 92 ? -5.734 15.212 4.181 1.00 90.69 92 HIS A C 1
ATOM 680 O O . HIS A 1 92 ? -6.564 16.098 4.005 1.00 90.69 92 HIS A O 1
ATOM 686 N N . TYR A 1 93 ? -6.071 13.918 4.263 1.00 86.88 93 TYR A N 1
ATOM 687 C CA . TYR A 1 93 ? -7.465 13.469 4.197 1.00 86.88 93 TYR A CA 1
ATOM 688 C C . TYR A 1 93 ? -8.323 14.110 5.287 1.00 86.88 93 TYR A C 1
ATOM 690 O O . TYR A 1 93 ? -9.454 14.506 5.029 1.00 86.88 93 TYR A O 1
ATOM 698 N N . TRP A 1 94 ? -7.789 14.178 6.508 1.00 90.25 94 TRP A N 1
ATOM 699 C CA . TRP A 1 94 ? -8.513 14.662 7.680 1.00 90.25 94 TRP A CA 1
ATOM 700 C C . TRP A 1 94 ? -8.390 16.168 7.907 1.00 90.25 94 TRP A C 1
ATOM 702 O O . TRP A 1 94 ? -9.090 16.698 8.767 1.00 90.25 94 TRP A O 1
ATOM 712 N N . SER A 1 95 ? -7.528 16.864 7.164 1.00 92.50 95 SER A N 1
ATOM 713 C CA . SER A 1 95 ? -7.359 18.310 7.305 1.00 92.50 95 SER A CA 1
ATOM 714 C C . SER A 1 95 ? -8.680 19.034 7.026 1.00 92.50 95 SER A C 1
ATOM 716 O O . SER A 1 95 ? -9.303 18.823 5.986 1.00 92.50 95 SER A O 1
ATOM 718 N N . GLY A 1 96 ? -9.140 19.843 7.983 1.00 90.94 96 GLY A N 1
ATOM 719 C CA . GLY A 1 96 ? -10.411 20.571 7.894 1.00 90.94 96 GLY A CA 1
ATOM 720 C C . GLY A 1 96 ? -11.676 19.705 7.973 1.00 90.94 96 GLY A C 1
ATOM 721 O O . GLY A 1 96 ? -12.774 20.236 7.831 1.00 90.94 96 GLY A O 1
ATOM 722 N N . ARG A 1 97 ? -11.561 18.389 8.208 1.00 91.06 97 ARG A N 1
ATOM 723 C CA . ARG A 1 97 ? -12.716 17.488 8.343 1.00 91.06 97 ARG A CA 1
ATOM 724 C C . ARG A 1 97 ? -12.996 17.166 9.811 1.00 91.06 97 ARG A C 1
ATOM 726 O O . ARG A 1 97 ? -12.052 16.898 10.560 1.00 91.06 97 ARG A O 1
ATOM 733 N N . PRO A 1 98 ? -14.271 17.101 10.232 1.00 93.31 98 PRO A N 1
ATOM 734 C CA . PRO A 1 98 ? -14.601 16.596 11.554 1.00 93.31 98 PRO A CA 1
ATOM 735 C C . PRO A 1 98 ? -14.176 15.129 11.656 1.00 93.31 98 PRO A C 1
ATOM 737 O O . PRO A 1 98 ? -14.470 14.309 10.782 1.00 93.31 98 PRO A O 1
ATOM 740 N N . ARG A 1 99 ? -13.468 14.792 12.735 1.00 8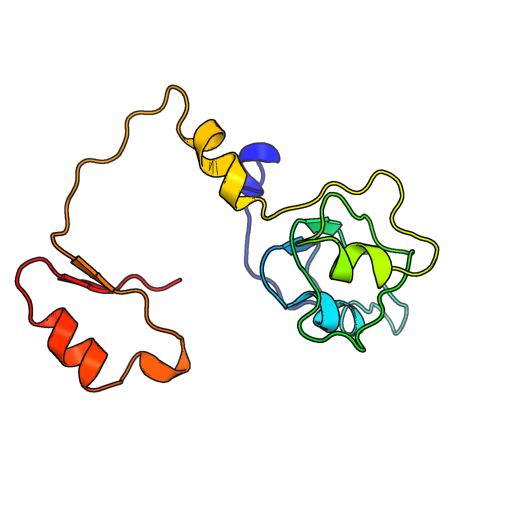9.81 99 ARG A N 1
ATOM 741 C CA . ARG A 1 99 ? -13.131 13.398 13.029 1.00 89.81 99 ARG A CA 1
ATOM 742 C C . ARG A 1 99 ? -14.370 12.694 13.582 1.00 89.81 99 ARG A C 1
ATOM 744 O O . ARG A 1 99 ? -15.071 13.281 14.407 1.00 89.81 99 ARG A O 1
ATOM 751 N N . PRO A 1 100 ? -14.647 11.448 13.166 1.00 90.38 100 PRO A N 1
ATOM 752 C CA . PRO A 1 100 ? -15.745 10.693 13.744 1.00 90.38 100 PRO A CA 1
ATOM 753 C C . PRO A 1 100 ? -15.502 10.487 15.249 1.00 90.38 100 PRO A C 1
ATOM 755 O O . PRO A 1 100 ? -14.356 10.269 15.657 1.00 90.38 100 PRO A O 1
ATOM 758 N N . PRO A 1 101 ? -16.554 10.531 16.085 1.00 93.62 101 PRO A N 1
ATOM 759 C CA . PRO A 1 101 ? -16.411 10.265 17.510 1.00 93.62 101 PRO A CA 1
ATOM 760 C C . PRO A 1 101 ? -15.925 8.829 17.740 1.00 93.62 101 PRO A C 1
ATOM 762 O O . PRO A 1 101 ? -16.273 7.914 16.987 1.00 93.62 101 PRO A O 1
ATOM 765 N N . LYS A 1 102 ? -15.138 8.610 18.800 1.00 93.81 102 LYS A N 1
ATOM 766 C CA . LYS A 1 102 ? -14.698 7.266 19.198 1.00 93.81 102 LYS A CA 1
ATOM 767 C C . LYS A 1 102 ? -15.916 6.446 19.644 1.00 93.81 102 LYS A C 1
ATOM 769 O O . LYS A 1 102 ? -16.533 6.767 20.652 1.00 93.81 102 LYS A O 1
ATOM 774 N N . ARG A 1 103 ? -16.251 5.390 18.894 1.00 93.69 103 ARG A N 1
ATOM 775 C CA . ARG A 1 103 ? -17.403 4.499 19.166 1.00 93.69 103 ARG A CA 1
ATOM 776 C C . ARG A 1 103 ? -17.029 3.177 19.832 1.00 93.69 103 ARG A C 1
ATOM 778 O O . ARG A 1 103 ? -17.882 2.538 20.434 1.00 93.69 103 ARG A O 1
ATOM 785 N N . HIS A 1 104 ? -15.777 2.754 19.688 1.00 95.31 104 HIS A N 1
ATOM 786 C CA . HIS A 1 104 ? -15.317 1.434 20.109 1.00 95.31 104 HIS A C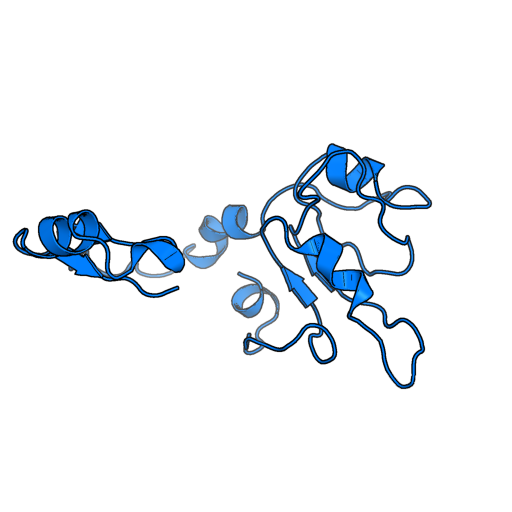A 1
ATOM 787 C C . HIS A 1 104 ? -14.159 1.561 21.093 1.00 95.31 104 HIS A C 1
ATOM 789 O O . HIS A 1 104 ? -13.296 2.434 20.949 1.00 95.31 104 HIS A O 1
ATOM 795 N N . ALA A 1 105 ? -14.149 0.682 22.092 1.00 95.50 105 ALA A N 1
ATOM 796 C CA . ALA A 1 105 ? -13.055 0.572 23.048 1.00 95.50 105 ALA A CA 1
ATOM 797 C C . ALA A 1 105 ? -11.843 -0.118 22.407 1.00 95.50 105 ALA A C 1
ATOM 799 O O . ALA A 1 105 ? -10.710 0.295 22.650 1.00 95.50 105 ALA A O 1
ATOM 800 N N . LEU A 1 106 ? -12.102 -1.107 21.541 1.00 96.00 106 LEU A N 1
ATOM 801 C CA . LEU A 1 106 ? -11.098 -1.907 20.845 1.00 96.00 106 LEU A CA 1
ATOM 802 C C . LEU A 1 106 ? -11.527 -2.168 19.393 1.00 96.00 106 LEU A C 1
ATOM 804 O O . LEU A 1 106 ? -12.640 -2.626 19.147 1.00 96.00 106 LEU A O 1
ATOM 808 N N . GLY A 1 107 ? -10.639 -1.901 18.435 1.00 95.94 107 GLY A N 1
ATOM 809 C CA . GLY A 1 107 ? -10.776 -2.355 17.049 1.00 95.94 107 GLY A CA 1
ATOM 810 C C . GLY A 1 107 ? -9.852 -3.543 16.796 1.00 95.94 107 GLY A C 1
ATOM 811 O O . GLY A 1 107 ? -8.670 -3.463 17.119 1.00 95.94 107 GLY A O 1
ATOM 812 N N . VAL A 1 108 ? -10.379 -4.628 16.233 1.00 96.44 108 VAL A N 1
ATOM 813 C CA . VAL A 1 108 ? -9.625 -5.847 15.910 1.00 96.44 108 VAL A CA 1
ATOM 814 C C . VAL A 1 108 ? -9.567 -5.990 14.391 1.00 96.44 108 VAL A C 1
ATOM 816 O O . VAL A 1 108 ? -10.611 -6.106 13.755 1.00 96.44 108 VAL A O 1
ATOM 819 N N . ILE A 1 109 ? -8.360 -5.961 13.818 1.00 95.88 109 ILE A N 1
ATOM 820 C CA . ILE A 1 109 ? -8.104 -6.163 12.381 1.00 95.88 109 ILE A CA 1
ATOM 821 C C . ILE A 1 109 ? -7.222 -7.413 12.246 1.00 95.88 109 ILE A C 1
ATOM 823 O O . ILE A 1 109 ? -5.997 -7.299 12.323 1.00 95.88 109 ILE A O 1
ATOM 827 N N . PRO A 1 110 ? -7.811 -8.613 12.139 1.00 94.75 110 PRO A N 1
ATOM 828 C CA . PRO A 1 110 ? -7.039 -9.839 11.991 1.00 94.75 110 PRO A CA 1
ATOM 829 C C . PRO A 1 110 ? -6.469 -9.967 10.576 1.00 94.75 110 PRO A C 1
ATOM 831 O O . PRO A 1 110 ? -7.041 -9.468 9.603 1.00 94.75 110 PRO A O 1
ATOM 834 N N . HIS A 1 111 ? -5.359 -10.694 10.446 1.00 91.25 111 HIS A N 1
ATOM 835 C CA . HIS A 1 111 ? -4.941 -11.192 9.141 1.00 91.25 111 HIS A CA 1
ATOM 836 C C . HIS A 1 111 ? -5.998 -12.181 8.616 1.00 91.25 111 HIS A C 1
ATOM 838 O O . HIS A 1 111 ? -6.673 -12.840 9.403 1.00 91.25 111 HIS A O 1
ATOM 844 N N . PHE A 1 112 ? -6.158 -1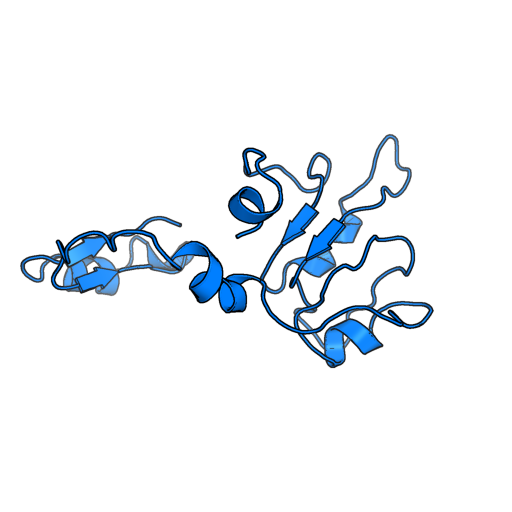2.303 7.293 1.00 85.88 112 PHE A N 1
ATOM 845 C CA . PHE A 1 112 ? -7.260 -13.084 6.705 1.00 85.88 112 PHE A CA 1
ATOM 846 C C . PHE A 1 112 ? -7.269 -14.563 7.133 1.00 85.88 112 PHE A C 1
ATOM 848 O O . PHE A 1 112 ? -8.329 -15.171 7.186 1.00 85.88 112 PHE A O 1
ATOM 855 N N . VAL A 1 113 ? -6.103 -15.128 7.464 1.00 91.12 113 VAL A N 1
ATOM 856 C CA . VAL A 1 113 ? -5.975 -16.513 7.960 1.00 91.12 113 VAL A CA 1
ATOM 857 C C . VAL A 1 113 ? -6.365 -16.674 9.431 1.00 91.12 113 VAL A C 1
ATOM 859 O O . VAL A 1 113 ? -6.657 -17.780 9.863 1.00 91.12 113 VAL A O 1
ATOM 862 N N . ASP A 1 114 ? -6.377 -15.579 10.191 1.00 93.38 114 ASP A N 1
ATOM 863 C CA . ASP A 1 114 ? -6.583 -15.583 11.641 1.00 93.38 114 ASP A CA 1
ATOM 864 C C . ASP A 1 114 ? -8.001 -15.150 12.030 1.00 93.38 114 ASP A C 1
ATOM 866 O O . ASP A 1 114 ? -8.306 -15.071 13.222 1.00 93.38 114 ASP A O 1
ATOM 870 N N . GLN A 1 115 ? -8.862 -14.847 11.048 1.00 91.25 115 GLN A N 1
ATOM 871 C CA . GLN A 1 115 ? -10.216 -14.324 11.270 1.00 91.25 115 GLN A CA 1
ATOM 872 C C . GLN A 1 115 ? -11.038 -15.203 12.218 1.00 91.25 115 GLN A C 1
ATOM 874 O O . GLN A 1 115 ? -11.716 -14.670 13.094 1.00 91.25 115 GLN A O 1
ATOM 879 N N . ASP A 1 116 ? -10.884 -16.524 12.105 1.00 92.44 116 ASP A N 1
ATOM 880 C CA . ASP A 1 116 ? -11.610 -17.515 12.906 1.00 92.44 116 ASP A CA 1
ATOM 881 C C . ASP A 1 116 ? -10.786 -18.063 14.086 1.00 92.44 116 ASP A C 1
ATOM 883 O O . ASP A 1 116 ? -11.140 -19.067 14.707 1.00 92.44 116 ASP A O 1
ATOM 887 N N . SER A 1 117 ? -9.659 -17.425 14.416 1.00 96.44 117 SER A N 1
ATOM 888 C CA . SER A 1 117 ? -8.799 -17.883 15.508 1.00 96.44 117 SER A CA 1
ATOM 889 C C . SER A 1 117 ? -9.455 -17.686 16.880 1.00 96.44 117 SER A C 1
ATOM 891 O O . SER A 1 117 ? -10.150 -16.699 17.146 1.00 96.44 117 SER A O 1
ATOM 893 N N . ALA A 1 118 ? -9.158 -18.599 17.811 1.00 97.38 118 ALA A N 1
ATOM 894 C CA . ALA A 1 118 ? -9.630 -18.502 19.192 1.00 97.38 118 ALA A CA 1
ATOM 895 C C . ALA A 1 118 ? -9.208 -17.180 19.865 1.00 97.38 118 ALA A C 1
ATOM 897 O O . ALA A 1 118 ? -9.977 -16.611 20.639 1.00 97.38 118 ALA A O 1
ATOM 898 N N . ALA A 1 119 ? -8.026 -16.660 19.517 1.00 96.19 119 ALA A N 1
ATOM 899 C CA . ALA A 1 119 ? -7.526 -15.378 20.006 1.00 96.19 119 ALA A CA 1
ATOM 900 C C . ALA A 1 119 ? -8.397 -14.196 19.544 1.00 96.19 119 ALA A C 1
ATOM 902 O O . ALA A 1 119 ? -8.745 -13.333 20.351 1.00 96.19 119 ALA A O 1
ATOM 903 N N . VAL A 1 120 ? -8.805 -14.163 18.269 1.00 96.75 120 VAL A N 1
ATOM 904 C CA . VAL A 1 120 ? -9.729 -13.133 17.763 1.00 96.75 120 VAL A CA 1
ATOM 905 C C . VAL A 1 120 ? -11.081 -13.242 18.462 1.00 96.75 120 VAL A C 1
ATOM 907 O O . VAL A 1 120 ? -11.609 -12.232 18.931 1.00 96.75 120 VAL A O 1
ATOM 910 N N . ALA A 1 121 ? -11.606 -14.460 18.614 1.00 96.75 121 ALA A N 1
ATOM 911 C CA . ALA A 1 121 ? -12.862 -14.690 19.323 1.00 96.75 121 ALA A CA 1
ATOM 912 C C . ALA A 1 121 ? -12.805 -14.217 20.787 1.00 96.75 121 ALA A C 1
ATOM 914 O O . ALA A 1 121 ? -13.773 -13.652 21.292 1.00 96.75 121 ALA A O 1
ATOM 915 N N . GLU A 1 122 ? -11.683 -14.415 21.481 1.00 97.50 122 GLU A N 1
ATOM 916 C CA . GLU A 1 122 ? -11.484 -13.927 22.847 1.00 97.50 122 GLU A CA 1
ATOM 917 C C . GLU A 1 122 ? -11.422 -12.395 22.916 1.00 97.50 122 GLU A C 1
ATOM 919 O O . GLU A 1 122 ? -12.093 -11.785 23.752 1.00 97.50 122 GLU A O 1
ATOM 924 N N . LEU A 1 123 ? -10.677 -11.752 22.011 1.00 96.88 123 LEU A N 1
ATOM 925 C CA . LEU A 1 123 ? -10.593 -10.290 21.945 1.00 96.88 123 LEU A CA 1
ATOM 926 C C . LEU A 1 123 ? -11.965 -9.648 21.719 1.00 96.88 123 LEU A C 1
ATOM 928 O O . LEU A 1 123 ? -12.273 -8.623 22.332 1.00 96.88 123 LEU A O 1
ATOM 932 N N . LEU A 1 124 ? -12.803 -10.265 20.884 1.00 97.06 124 LEU A N 1
ATOM 933 C CA . LEU A 1 124 ? -14.146 -9.773 20.580 1.00 97.06 124 LEU A CA 1
ATOM 934 C C . LEU A 1 124 ? -15.142 -9.922 21.740 1.00 97.06 124 LEU A C 1
ATOM 936 O O . LEU A 1 124 ? -16.166 -9.243 21.729 1.00 97.06 124 LEU A O 1
ATOM 940 N N . ARG A 1 125 ? -14.845 -10.728 22.771 1.00 97.12 125 ARG A N 1
ATOM 941 C CA . ARG A 1 125 ? -15.667 -10.788 23.995 1.00 97.12 125 ARG A CA 1
ATOM 942 C C . ARG A 1 125 ? -15.488 -9.566 24.900 1.00 97.12 125 ARG A C 1
ATOM 944 O O . ARG A 1 125 ? -16.299 -9.360 25.801 1.00 97.12 125 ARG A O 1
ATOM 951 N N . LYS A 1 126 ? -14.442 -8.753 24.703 1.00 96.81 126 LYS A N 1
ATOM 952 C CA . LYS A 1 126 ? -14.225 -7.546 25.515 1.00 96.81 126 LYS A CA 1
ATOM 953 C C . LYS A 1 126 ? -15.333 -6.514 25.241 1.00 96.81 126 LYS A C 1
ATOM 955 O O . LYS A 1 126 ? -15.620 -6.237 24.074 1.00 96.81 126 LYS A O 1
ATOM 960 N N . PRO A 1 127 ? -15.931 -5.891 26.276 1.00 96.69 127 PRO A N 1
ATOM 961 C CA . PRO A 1 127 ? -16.956 -4.869 26.082 1.00 96.69 127 PRO A CA 1
ATOM 962 C C . PRO A 1 127 ? -16.487 -3.744 25.151 1.00 96.69 127 PRO A C 1
ATOM 964 O O . PRO A 1 127 ? -15.422 -3.156 25.343 1.00 96.69 127 PRO A O 1
ATOM 967 N N . GLY A 1 128 ? -17.282 -3.450 24.120 1.00 95.25 128 GLY A N 1
ATOM 968 C CA . GLY A 1 128 ? -16.967 -2.409 23.139 1.00 95.25 128 GLY A CA 1
ATOM 969 C C . GLY A 1 128 ? -15.895 -2.784 22.108 1.00 95.25 128 GLY A C 1
ATOM 970 O O . GLY A 1 128 ? -15.422 -1.887 21.401 1.00 95.25 128 GLY A O 1
ATOM 971 N N . ALA A 1 129 ? -15.507 -4.061 22.010 1.00 97.00 129 ALA A N 1
ATOM 972 C CA . ALA A 1 129 ? -14.674 -4.565 20.925 1.00 97.00 129 ALA A CA 1
ATOM 973 C C . ALA A 1 129 ? -15.450 -4.642 19.602 1.00 97.00 129 ALA A C 1
ATOM 975 O O . ALA A 1 129 ? -16.651 -4.919 19.570 1.00 97.00 129 ALA A O 1
ATOM 976 N N . ARG A 1 130 ? -14.758 -4.390 18.489 1.00 96.44 130 ARG A N 1
ATOM 977 C CA . ARG A 1 130 ? -15.328 -4.442 17.143 1.00 96.44 130 ARG A CA 1
ATOM 978 C C . ARG A 1 130 ? -14.350 -5.073 16.165 1.00 96.44 130 ARG A C 1
ATOM 980 O O . ARG A 1 130 ? -13.225 -4.598 16.026 1.00 96.44 130 ARG A O 1
ATOM 987 N N . LEU A 1 131 ? -14.818 -6.089 15.444 1.00 95.00 131 LEU A N 1
ATOM 988 C CA . LEU A 1 131 ? -14.123 -6.621 14.278 1.00 95.00 131 LEU A CA 1
ATOM 989 C C . LEU A 1 131 ? -14.193 -5.605 13.131 1.00 95.00 131 LEU A C 1
ATOM 991 O O . LEU A 1 131 ? -15.267 -5.080 12.816 1.00 95.00 131 LEU A O 1
ATOM 995 N N . ILE A 1 132 ? -13.044 -5.333 12.524 1.00 93.06 132 ILE A N 1
ATOM 996 C CA . ILE A 1 132 ? -12.889 -4.461 11.366 1.00 93.06 132 ILE A CA 1
ATOM 997 C C . ILE A 1 132 ? -12.361 -5.332 10.225 1.00 93.06 132 ILE A C 1
ATOM 999 O O . ILE A 1 132 ? -11.194 -5.722 10.219 1.00 93.06 132 ILE A O 1
ATOM 1003 N N . ASN A 1 133 ? -13.238 -5.621 9.267 1.00 83.00 133 ASN A N 1
ATOM 1004 C CA . ASN A 1 133 ? -12.876 -6.325 8.041 1.00 83.00 133 ASN A CA 1
ATOM 1005 C C . ASN A 1 133 ? -12.299 -5.315 7.042 1.00 83.00 133 ASN A C 1
ATOM 1007 O O . ASN A 1 133 ? -12.929 -4.285 6.784 1.00 83.00 133 ASN A O 1
ATOM 1011 N N . VAL A 1 134 ? -11.102 -5.605 6.529 1.00 73.81 134 VAL A N 1
ATOM 1012 C CA . VAL A 1 134 ? -10.341 -4.774 5.579 1.00 73.81 134 VAL A CA 1
ATOM 1013 C C . VAL A 1 134 ? -10.142 -5.479 4.249 1.00 73.81 134 VAL A C 1
ATOM 1015 O O . VAL A 1 134 ? -10.047 -6.726 4.256 1.00 73.81 134 VAL A O 1
#